Protein AF-A0A4Q9VZB0-F1 (afdb_monomer_lite)

pLDDT: mean 72.83, std 10.8, range [40.62, 91.44]

Secondary structure (DSSP, 8-state):
-HHHHHHHHHTSHHHHHHHHHHHTS-TTTHHHHHHHHHHHHHHHHHHHHHHHHHHHHHH-HHHHHHHHHHHHHHHHHHHHH-----TTS-----

Structure (mmCIF, N/CA/C/O backbone):
data_AF-A0A4Q9VZB0-F1
#
_entry.id   AF-A0A4Q9VZB0-F1
#
loop_
_atom_site.group_PDB
_atom_site.id
_atom_site.type_symbol
_atom_site.label_atom_id
_atom_site.label_alt_id
_atom_site.label_comp_id
_atom_site.label_asym_id
_atom_site.label_entity_id
_atom_site.label_seq_id
_atom_site.pdbx_PDB_ins_code
_atom_site.Cartn_x
_atom_site.Cartn_y
_atom_site.Cartn_z
_atom_site.occupancy
_atom_site.B_iso_or_equiv
_atom_site.auth_seq_id
_atom_site.auth_comp_id
_atom_site.auth_asym_id
_atom_site.auth_atom_id
_atom_site.pdbx_PDB_model_num
ATOM 1 N N . LEU A 1 1 ? 15.797 -24.777 6.521 1.00 69.88 1 LEU A N 1
ATOM 2 C CA . LEU A 1 1 ? 14.991 -23.651 7.055 1.00 69.88 1 LEU A CA 1
ATOM 3 C C . LEU A 1 1 ? 15.212 -22.340 6.298 1.00 69.88 1 LEU A C 1
ATOM 5 O O . LEU A 1 1 ? 14.239 -21.800 5.796 1.00 69.88 1 LEU A O 1
ATOM 9 N N . ILE A 1 2 ? 16.453 -21.852 6.157 1.00 81.00 2 ILE A N 1
ATOM 10 C CA . ILE A 1 2 ? 16.742 -20.561 5.494 1.00 81.00 2 ILE A CA 1
ATOM 11 C C . ILE A 1 2 ? 16.261 -20.523 4.031 1.00 81.00 2 ILE A C 1
ATOM 13 O O . ILE A 1 2 ? 15.644 -19.547 3.627 1.00 81.00 2 ILE A O 1
ATOM 17 N N . GLY A 1 3 ? 16.435 -21.603 3.259 1.00 78.38 3 GLY A N 1
ATOM 18 C CA . GLY A 1 3 ? 15.951 -21.665 1.869 1.00 78.38 3 GLY A CA 1
ATOM 19 C C . GLY A 1 3 ? 14.42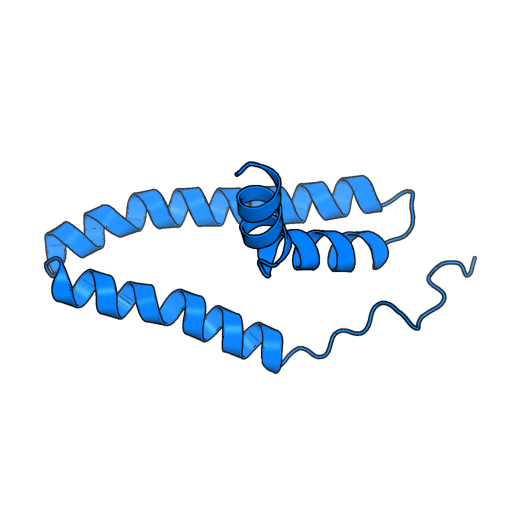6 -21.549 1.720 1.00 78.38 3 GLY A C 1
ATOM 20 O O . GLY A 1 3 ? 13.955 -20.880 0.809 1.00 78.38 3 GLY A O 1
ATOM 21 N N . LEU A 1 4 ? 13.650 -22.124 2.648 1.00 77.50 4 LEU A N 1
ATOM 22 C CA . LEU A 1 4 ? 12.183 -22.024 2.647 1.00 77.50 4 LEU A CA 1
ATOM 23 C C . LEU A 1 4 ? 11.714 -20.613 3.037 1.00 77.50 4 LEU A C 1
ATOM 25 O O . LEU A 1 4 ? 10.777 -20.083 2.448 1.00 77.50 4 LEU A O 1
ATOM 29 N N . PHE A 1 5 ? 12.405 -19.988 3.993 1.00 72.88 5 PHE A N 1
ATOM 30 C CA . PHE A 1 5 ? 12.171 -18.597 4.380 1.00 72.88 5 PHE A CA 1
ATOM 31 C C . PHE A 1 5 ? 12.470 -17.630 3.225 1.00 72.88 5 PHE A C 1
ATOM 33 O O . PHE A 1 5 ? 11.650 -16.771 2.909 1.00 72.88 5 PHE A O 1
ATOM 40 N N . LEU A 1 6 ? 13.604 -17.812 2.539 1.00 75.25 6 LEU A N 1
ATOM 41 C CA . LEU A 1 6 ? 13.967 -17.013 1.369 1.00 75.25 6 LEU A CA 1
ATOM 42 C C . LEU A 1 6 ? 13.008 -17.240 0.198 1.00 75.25 6 LEU A C 1
ATOM 44 O O . LEU A 1 6 ? 12.670 -16.280 -0.485 1.00 75.25 6 LEU A O 1
ATOM 48 N N . PHE A 1 7 ? 12.522 -18.465 -0.014 1.00 74.25 7 PHE A N 1
ATOM 49 C CA . PHE A 1 7 ? 11.518 -18.765 -1.038 1.00 74.25 7 PHE A CA 1
ATOM 50 C C . PHE A 1 7 ? 10.189 -18.040 -0.769 1.00 74.25 7 PHE A C 1
ATOM 52 O O . PHE A 1 7 ? 9.670 -17.360 -1.650 1.00 74.25 7 PHE A O 1
ATOM 59 N N . GLY A 1 8 ? 9.679 -18.096 0.467 1.00 71.06 8 GLY A N 1
ATOM 60 C CA . GLY A 1 8 ? 8.459 -17.373 0.850 1.00 71.06 8 GLY A CA 1
ATOM 61 C C . GLY A 1 8 ? 8.608 -15.849 0.778 1.00 71.06 8 GLY A C 1
ATOM 62 O O . GLY A 1 8 ? 7.664 -15.149 0.425 1.00 71.06 8 GLY A O 1
ATOM 63 N N . HIS A 1 9 ? 9.803 -15.329 1.062 1.00 67.69 9 HIS A N 1
ATOM 64 C CA . HIS A 1 9 ? 10.097 -13.900 0.975 1.00 67.69 9 HIS A CA 1
ATOM 65 C C . HIS A 1 9 ? 10.291 -13.411 -0.472 1.00 67.69 9 HIS A C 1
ATOM 67 O O . HIS A 1 9 ? 9.860 -12.314 -0.818 1.00 67.69 9 HIS A O 1
ATOM 73 N N . SER A 1 10 ? 10.920 -14.220 -1.330 1.00 63.12 10 SER A N 1
ATOM 74 C CA . SER A 1 10 ? 11.216 -13.868 -2.729 1.00 63.12 10 SER A CA 1
ATOM 75 C C . SER A 1 10 ? 10.036 -14.071 -3.679 1.00 63.12 10 SER A C 1
ATOM 77 O O . SER A 1 10 ? 9.966 -13.377 -4.690 1.00 63.12 10 SER A O 1
ATOM 79 N N . GLY A 1 11 ? 9.093 -14.957 -3.343 1.00 63.81 11 GLY A N 1
ATOM 80 C CA . GLY A 1 11 ? 7.865 -15.176 -4.113 1.00 63.81 11 GLY A CA 1
ATOM 81 C C . GLY A 1 11 ? 6.777 -14.112 -3.914 1.00 63.81 11 GLY A C 1
ATOM 82 O O . GLY A 1 11 ? 5.737 -14.177 -4.566 1.00 63.81 11 GLY A O 1
ATOM 83 N N . GLY A 1 12 ? 6.979 -13.142 -3.018 1.00 66.38 12 GLY A N 1
ATOM 84 C CA . GLY A 1 12 ? 6.013 -12.074 -2.775 1.00 66.38 12 GLY A CA 1
ATOM 85 C C . GLY A 1 12 ? 5.978 -11.029 -3.905 1.00 66.38 12 GLY A C 1
ATOM 86 O O . GLY A 1 12 ? 7.012 -10.719 -4.499 1.00 66.38 12 GLY A O 1
ATOM 87 N N . PRO A 1 13 ? 4.824 -10.387 -4.170 1.00 62.03 13 PRO A N 1
ATOM 88 C CA . PRO A 1 13 ? 4.703 -9.356 -5.209 1.00 62.03 13 PRO A CA 1
ATOM 89 C C . PRO A 1 13 ? 5.595 -8.122 -4.962 1.00 62.03 13 PRO A C 1
ATOM 91 O O . PRO A 1 13 ? 5.895 -7.377 -5.893 1.00 62.03 13 PRO A O 1
ATOM 94 N N . GLY A 1 14 ? 6.054 -7.905 -3.724 1.00 61.56 14 GLY A N 1
ATOM 95 C CA . GLY A 1 14 ? 6.861 -6.740 -3.351 1.00 61.56 14 GLY A CA 1
ATOM 96 C C . GLY A 1 14 ? 8.295 -6.747 -3.896 1.00 61.56 14 GLY A C 1
ATOM 97 O O . GLY A 1 14 ? 8.790 -5.701 -4.313 1.00 61.56 14 GLY A O 1
ATOM 98 N N . THR A 1 15 ? 8.971 -7.897 -3.922 1.00 60.03 15 THR A N 1
ATOM 99 C CA . THR A 1 15 ? 10.358 -8.023 -4.419 1.00 60.03 15 THR A CA 1
ATOM 100 C C . THR A 1 15 ? 10.401 -8.012 -5.945 1.00 60.03 15 THR A C 1
ATOM 102 O O . THR A 1 15 ? 11.227 -7.322 -6.551 1.00 60.03 15 THR A O 1
ATOM 105 N N . GLN A 1 16 ? 9.450 -8.710 -6.568 1.00 63.22 16 GLN A N 1
ATOM 106 C CA . GLN A 1 16 ? 9.316 -8.781 -8.019 1.00 63.22 16 GLN A CA 1
ATOM 107 C C . GLN A 1 16 ? 8.902 -7.424 -8.601 1.00 63.22 16 GLN A C 1
ATOM 109 O O . GLN A 1 16 ? 9.523 -6.972 -9.561 1.00 63.22 16 GLN A O 1
ATOM 114 N N . GLY A 1 17 ? 7.951 -6.726 -7.958 1.00 65.44 17 GLY A N 1
ATOM 115 C CA . GLY A 1 17 ? 7.456 -5.400 -8.353 1.00 65.44 17 GLY A CA 1
ATOM 116 C C . GLY A 1 17 ? 8.535 -4.315 -8.430 1.00 65.44 17 GLY A C 1
ATOM 117 O O . GLY A 1 17 ? 8.578 -3.530 -9.377 1.00 65.44 17 GLY A O 1
ATOM 118 N N . LYS A 1 18 ? 9.465 -4.299 -7.469 1.00 64.94 18 LYS A N 1
ATOM 119 C CA . LYS A 1 18 ? 10.578 -3.335 -7.467 1.00 64.94 18 LYS A CA 1
ATOM 120 C C . LYS A 1 18 ? 11.574 -3.596 -8.600 1.00 64.94 18 LYS A C 1
ATOM 122 O O . LYS A 1 18 ? 12.100 -2.649 -9.181 1.00 64.94 18 LYS A O 1
ATOM 127 N N . THR A 1 19 ? 11.797 -4.863 -8.948 1.00 65.69 19 THR A N 1
ATOM 128 C CA . THR A 1 19 ? 12.738 -5.254 -10.008 1.00 65.69 19 THR A CA 1
ATOM 129 C C . THR A 1 19 ? 12.184 -4.942 -11.400 1.00 65.69 19 THR A C 1
ATOM 131 O O . THR A 1 19 ? 12.900 -4.347 -12.204 1.00 65.69 19 THR A O 1
ATOM 134 N N . ILE A 1 20 ? 10.904 -5.243 -11.668 1.00 65.88 20 ILE A N 1
ATOM 135 C CA . ILE A 1 20 ? 10.236 -4.868 -12.933 1.00 65.88 20 ILE A CA 1
ATOM 136 C C . ILE A 1 20 ? 10.135 -3.345 -13.118 1.00 65.88 20 ILE A C 1
ATOM 138 O O . ILE A 1 20 ? 10.308 -2.847 -14.230 1.00 65.88 20 ILE A O 1
ATOM 142 N N . GLY A 1 21 ? 9.957 -2.587 -12.030 1.00 64.44 21 GLY A N 1
ATOM 143 C CA . GLY A 1 21 ? 10.064 -1.127 -12.058 1.00 64.44 21 GLY A CA 1
ATOM 144 C C . GLY A 1 21 ? 11.472 -0.655 -12.423 1.00 64.44 21 GLY A C 1
ATOM 145 O O . GLY A 1 21 ? 11.626 0.181 -13.303 1.00 64.44 21 GLY A O 1
ATOM 146 N N . ALA A 1 22 ? 12.513 -1.227 -11.813 1.00 63.97 22 ALA A N 1
ATOM 147 C CA . ALA A 1 22 ? 13.898 -0.834 -12.069 1.00 63.97 22 ALA A CA 1
ATOM 148 C C . ALA A 1 22 ? 14.345 -1.100 -13.520 1.00 63.97 22 ALA A C 1
ATOM 150 O O . ALA A 1 22 ? 15.024 -0.261 -14.102 1.00 63.97 22 ALA A O 1
ATOM 151 N N . VAL A 1 23 ? 13.969 -2.232 -14.123 1.00 66.44 23 VAL A N 1
ATOM 152 C CA . VAL A 1 23 ? 14.311 -2.533 -15.533 1.00 66.44 23 VAL A CA 1
ATOM 153 C C . VAL A 1 23 ? 13.494 -1.724 -16.545 1.00 66.44 23 VAL A C 1
ATOM 155 O O . VAL A 1 23 ? 13.823 -1.729 -17.724 1.00 66.44 23 VAL A O 1
ATOM 158 N N . SER A 1 24 ? 12.456 -1.004 -16.101 1.00 68.1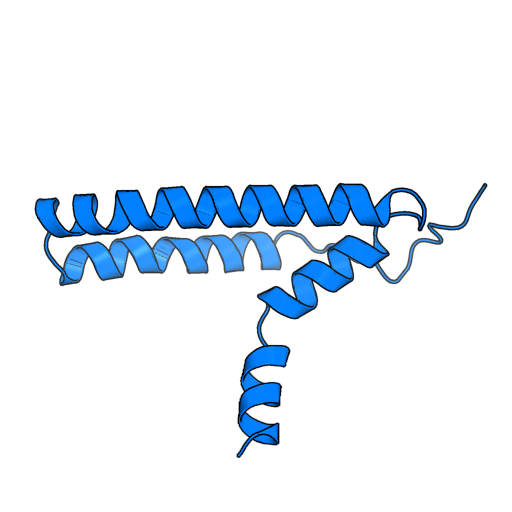2 24 SER A N 1
ATOM 159 C CA . SER A 1 24 ? 11.678 -0.102 -16.961 1.00 68.12 24 SER A CA 1
ATOM 160 C C . SER A 1 24 ? 12.366 1.256 -17.195 1.00 68.12 24 SER A C 1
ATOM 162 O O . SER A 1 24 ? 11.869 2.047 -17.993 1.00 68.12 24 SER A O 1
ATOM 164 N N . PHE A 1 25 ? 13.483 1.549 -16.511 1.00 64.00 25 PHE A N 1
ATOM 165 C CA . PHE A 1 25 ? 14.205 2.824 -16.613 1.00 64.00 25 PHE A CA 1
ATOM 166 C C . PHE A 1 25 ? 15.658 2.630 -17.083 1.00 64.00 25 PHE A C 1
ATOM 168 O O . PHE A 1 25 ? 16.302 1.667 -16.657 1.00 64.00 25 PHE A O 1
ATOM 175 N N . PRO A 1 26 ? 16.213 3.565 -17.882 1.00 66.69 26 PRO A N 1
ATOM 176 C CA . PRO A 1 26 ? 17.613 3.525 -18.304 1.00 66.69 26 PRO A CA 1
ATOM 177 C C . PRO A 1 26 ? 18.565 3.610 -17.103 1.00 66.69 26 PRO A C 1
ATOM 179 O O . PRO A 1 26 ? 18.248 4.201 -16.064 1.00 66.69 26 PRO A O 1
ATOM 182 N N . THR A 1 27 ? 19.762 3.038 -17.244 1.00 69.94 27 THR A N 1
ATOM 183 C CA . THR A 1 27 ? 20.732 2.784 -16.161 1.00 69.94 27 THR A CA 1
ATOM 184 C C . THR A 1 27 ? 21.076 4.031 -15.341 1.00 69.94 27 THR A C 1
ATOM 186 O O . THR A 1 27 ? 21.241 3.941 -14.124 1.00 69.94 27 THR A O 1
ATOM 189 N N . HIS A 1 28 ? 21.103 5.205 -15.980 1.00 71.56 28 HIS A N 1
ATOM 190 C CA . HIS A 1 28 ? 21.360 6.494 -15.330 1.00 71.56 28 HIS A CA 1
ATOM 191 C C . HIS A 1 28 ? 20.201 6.996 -14.448 1.00 71.56 28 HIS A C 1
ATOM 193 O O . HIS A 1 28 ? 20.445 7.670 -13.449 1.00 71.56 28 HIS A O 1
ATOM 199 N N . LEU A 1 29 ? 18.949 6.648 -14.763 1.00 70.69 29 LEU A N 1
ATOM 200 C CA . LEU A 1 29 ? 17.753 7.099 -14.030 1.00 70.69 29 LEU A CA 1
ATOM 201 C C . LEU A 1 29 ? 17.202 6.042 -13.065 1.00 70.69 29 LEU A C 1
ATOM 203 O O . LEU A 1 29 ? 16.414 6.362 -12.173 1.00 70.69 29 LEU A O 1
ATOM 207 N N . ARG A 1 30 ? 17.659 4.790 -13.179 1.00 73.31 30 ARG A N 1
ATOM 208 C CA . ARG A 1 30 ? 17.208 3.666 -12.349 1.00 73.31 30 ARG A CA 1
ATOM 209 C C . ARG A 1 30 ? 17.380 3.910 -10.848 1.00 73.31 30 ARG A C 1
ATOM 211 O O . ARG A 1 30 ? 16.508 3.535 -10.067 1.00 73.31 30 ARG A O 1
ATOM 218 N N . SER A 1 31 ? 18.471 4.561 -10.437 1.00 75.56 31 SER A N 1
ATOM 219 C CA . SER A 1 31 ? 18.731 4.896 -9.025 1.00 75.56 31 SER A CA 1
ATOM 220 C C . SER A 1 31 ? 17.726 5.920 -8.474 1.00 75.56 31 SER A C 1
ATOM 222 O O . SER A 1 31 ? 17.160 5.725 -7.400 1.00 75.56 31 SER A O 1
ATOM 224 N N . GLN A 1 32 ? 17.414 6.972 -9.240 1.00 79.88 32 GLN A N 1
ATOM 225 C CA . GLN A 1 32 ? 16.405 7.960 -8.838 1.00 79.88 32 GLN A CA 1
ATOM 226 C C . GLN A 1 32 ? 14.996 7.363 -8.814 1.00 79.88 32 GLN A C 1
ATOM 228 O O . GLN A 1 32 ? 14.258 7.562 -7.849 1.00 79.88 32 GLN A O 1
ATOM 233 N N . ALA A 1 33 ? 14.633 6.599 -9.846 1.00 72.88 33 ALA A N 1
ATOM 234 C CA . ALA A 1 33 ? 13.314 5.985 -9.950 1.00 72.88 33 ALA A CA 1
ATOM 235 C C . ALA A 1 33 ? 13.055 4.990 -8.808 1.00 72.88 33 ALA A C 1
ATOM 237 O O . ALA A 1 33 ? 12.004 5.027 -8.168 1.00 72.88 33 ALA A O 1
ATOM 238 N N . THR A 1 34 ? 14.033 4.137 -8.493 1.00 78.19 34 THR A N 1
ATOM 239 C CA . THR A 1 34 ? 13.921 3.186 -7.375 1.00 78.19 34 THR A CA 1
ATOM 240 C C . THR A 1 34 ? 13.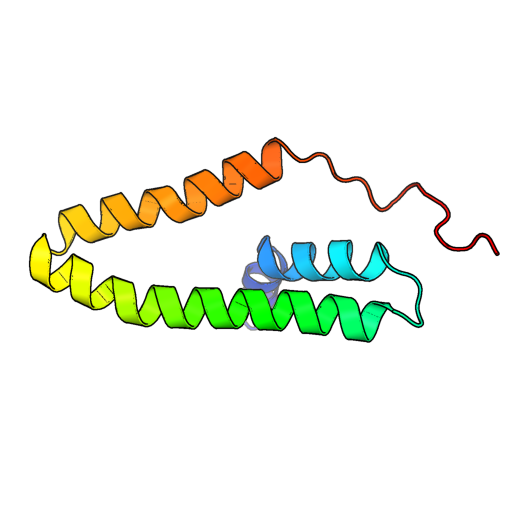866 3.890 -6.016 1.00 78.19 34 THR A C 1
ATOM 242 O O . THR A 1 34 ? 13.073 3.488 -5.164 1.00 78.19 34 THR A O 1
ATOM 245 N N . GLY A 1 35 ? 14.620 4.980 -5.826 1.00 83.12 35 GLY A N 1
ATOM 246 C CA . GLY A 1 35 ? 14.550 5.812 -4.621 1.00 83.12 35 GLY A CA 1
ATOM 247 C C . GLY A 1 35 ? 13.188 6.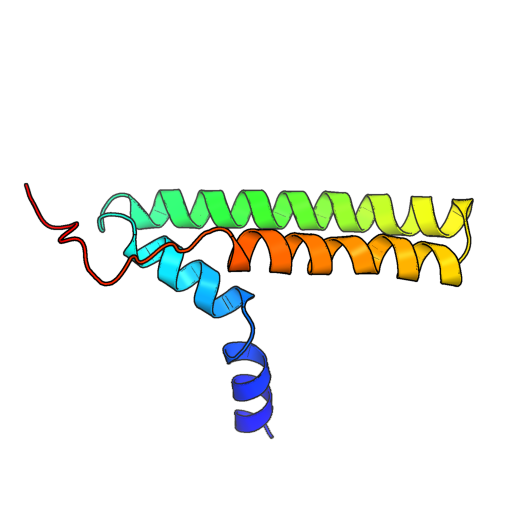486 -4.415 1.00 83.12 35 GLY A C 1
ATOM 248 O O . GLY A 1 35 ? 12.689 6.531 -3.290 1.00 83.12 35 GLY A O 1
ATOM 249 N N . PHE A 1 36 ? 12.548 6.953 -5.490 1.00 83.62 36 PHE A N 1
ATOM 250 C CA . PHE A 1 36 ? 11.197 7.519 -5.435 1.00 83.62 36 PHE A CA 1
ATOM 251 C C . PHE A 1 36 ? 10.134 6.462 -5.100 1.00 83.62 36 PHE A C 1
ATOM 253 O O . PHE A 1 36 ? 9.283 6.680 -4.242 1.00 83.62 36 PHE A O 1
ATOM 260 N N . VAL A 1 37 ? 10.201 5.280 -5.717 1.00 81.69 37 VAL A N 1
ATOM 261 C CA . VAL A 1 37 ? 9.289 4.168 -5.390 1.00 81.69 37 VAL A CA 1
ATOM 262 C C . VAL A 1 37 ? 9.426 3.762 -3.917 1.00 81.69 37 VAL A C 1
ATOM 264 O O . VAL A 1 37 ? 8.429 3.523 -3.232 1.00 81.69 37 VAL A O 1
ATOM 267 N N . GLU A 1 38 ? 10.655 3.726 -3.403 1.00 83.88 38 GLU A N 1
ATOM 268 C CA . GLU A 1 38 ? 10.925 3.420 -1.999 1.00 83.88 38 GLU A CA 1
ATOM 269 C C . GLU A 1 38 ? 10.388 4.503 -1.048 1.00 83.88 38 GLU A C 1
ATOM 271 O O . GLU A 1 38 ? 9.820 4.172 -0.005 1.00 83.88 38 GLU A O 1
ATOM 276 N N . SER A 1 39 ? 10.511 5.790 -1.394 1.00 87.00 39 SER A N 1
ATOM 277 C CA . SER A 1 39 ? 9.986 6.878 -0.559 1.00 87.00 39 SER A CA 1
ATOM 278 C C . SER A 1 39 ? 8.459 6.853 -0.483 1.00 87.00 39 SER A C 1
ATOM 280 O O . SER A 1 39 ? 7.907 6.963 0.612 1.00 87.00 39 SER A O 1
ATOM 282 N N . VAL A 1 40 ? 7.772 6.601 -1.602 1.00 86.81 40 VAL A N 1
ATOM 283 C CA . VAL A 1 40 ? 6.312 6.416 -1.638 1.00 86.81 40 VAL A CA 1
ATOM 284 C C . VAL A 1 40 ? 5.897 5.225 -0.774 1.00 86.81 40 VAL A C 1
ATOM 286 O O . VAL A 1 40 ? 4.971 5.343 0.032 1.00 86.81 40 VAL A O 1
ATOM 289 N N . SER A 1 41 ? 6.618 4.101 -0.869 1.00 84.06 41 SER A N 1
ATOM 290 C CA . SER A 1 41 ? 6.366 2.927 -0.027 1.00 84.06 41 SER A CA 1
ATOM 291 C C . SER A 1 41 ? 6.515 3.245 1.464 1.00 84.06 41 SER A C 1
ATOM 293 O O . SER A 1 41 ? 5.690 2.803 2.262 1.00 84.06 41 SER A O 1
ATOM 295 N N . ARG A 1 42 ? 7.535 4.019 1.857 1.00 88.00 42 ARG A N 1
ATOM 296 C CA . ARG A 1 42 ? 7.740 4.420 3.259 1.00 88.00 42 ARG A CA 1
ATOM 297 C C . ARG A 1 42 ? 6.655 5.363 3.752 1.00 88.00 42 ARG A C 1
ATOM 299 O O . ARG A 1 42 ? 6.153 5.162 4.854 1.00 88.00 42 ARG A O 1
ATOM 306 N N . THR A 1 43 ? 6.254 6.340 2.945 1.00 90.62 43 THR A N 1
ATOM 307 C CA . THR A 1 43 ? 5.147 7.245 3.281 1.00 90.62 43 THR A CA 1
ATOM 308 C C . THR A 1 43 ? 3.851 6.464 3.495 1.00 90.62 43 THR A C 1
ATOM 310 O O . THR A 1 43 ? 3.170 6.683 4.494 1.00 90.62 43 THR A O 1
ATOM 313 N N . GLY A 1 44 ? 3.550 5.490 2.629 1.00 84.00 44 GLY A N 1
ATOM 314 C CA . GLY A 1 44 ? 2.407 4.589 2.801 1.00 84.00 44 GLY A CA 1
ATOM 315 C C . GLY A 1 44 ? 2.459 3.803 4.115 1.00 84.00 44 GLY A C 1
ATOM 316 O O . GLY A 1 44 ? 1.462 3.746 4.833 1.00 84.00 44 GLY A O 1
ATOM 317 N N . SER A 1 45 ? 3.627 3.267 4.482 1.00 84.44 45 SER A N 1
ATOM 318 C CA . SER A 1 45 ? 3.817 2.566 5.761 1.00 84.44 45 SER A CA 1
ATOM 319 C C . SER A 1 45 ? 3.645 3.478 6.977 1.00 84.44 45 SER A C 1
ATOM 321 O O . SER A 1 45 ? 3.036 3.066 7.964 1.00 84.44 45 SER A O 1
ATOM 323 N N . ILE A 1 46 ? 4.148 4.716 6.918 1.00 91.44 46 ILE A N 1
ATOM 324 C CA . ILE A 1 46 ? 3.974 5.707 7.989 1.00 91.44 46 ILE A CA 1
ATOM 325 C C . ILE A 1 46 ? 2.484 5.995 8.171 1.00 91.44 46 ILE A C 1
ATOM 327 O O . ILE A 1 46 ? 1.958 5.823 9.269 1.00 91.44 46 ILE A O 1
ATOM 331 N N . ILE A 1 47 ? 1.786 6.349 7.088 1.00 88.56 47 ILE A N 1
ATOM 332 C CA . ILE A 1 47 ? 0.348 6.637 7.123 1.00 88.56 47 ILE A CA 1
ATOM 333 C C . ILE A 1 47 ? -0.422 5.426 7.660 1.00 88.56 47 ILE A C 1
ATOM 335 O O . ILE A 1 47 ? -1.217 5.577 8.582 1.00 88.56 47 ILE A O 1
ATOM 339 N N . GLY A 1 48 ? -0.148 4.220 7.158 1.00 83.44 48 GLY A N 1
ATOM 340 C CA . GLY A 1 48 ? -0.805 2.995 7.616 1.00 83.44 48 GLY A CA 1
ATOM 341 C C . GLY A 1 48 ? -0.595 2.722 9.107 1.00 83.44 48 GLY A C 1
ATOM 342 O O . GLY A 1 48 ? -1.542 2.359 9.799 1.00 83.44 48 GLY A O 1
ATOM 343 N N . THR A 1 49 ? 0.609 2.974 9.624 1.00 85.94 49 THR A N 1
ATOM 344 C CA . THR A 1 49 ? 0.939 2.778 11.046 1.00 85.94 49 THR A CA 1
ATOM 345 C C . THR A 1 49 ? 0.210 3.770 11.952 1.00 85.94 49 THR A C 1
ATOM 347 O O . THR A 1 49 ? -0.181 3.399 13.053 1.00 85.94 49 THR A O 1
ATOM 350 N N . PHE A 1 50 ? -0.014 5.009 11.503 1.00 86.19 50 PHE A N 1
ATOM 351 C CA . PHE A 1 50 ? -0.789 6.002 12.258 1.00 86.19 50 PHE A CA 1
ATOM 352 C C . PHE A 1 50 ? -2.301 5.794 12.136 1.00 86.19 50 PHE A C 1
ATOM 354 O O . PHE A 1 50 ? -3.030 5.956 13.110 1.00 86.19 50 PHE A O 1
ATOM 361 N N . VAL A 1 51 ? -2.783 5.411 10.955 1.00 83.44 51 VAL A N 1
ATOM 362 C CA . VAL A 1 51 ? -4.214 5.225 10.681 1.00 83.44 51 VAL A CA 1
ATOM 363 C C . VAL A 1 51 ? -4.751 3.947 11.337 1.00 83.44 51 VAL A C 1
ATOM 365 O O . VAL A 1 51 ? -5.866 3.951 11.855 1.00 83.44 51 VAL A O 1
ATOM 368 N N . PHE A 1 52 ? -3.954 2.875 11.394 1.00 82.12 52 PHE A N 1
ATOM 369 C CA . PHE A 1 52 ? -4.326 1.601 12.021 1.00 82.12 52 PHE A CA 1
ATOM 370 C C . PHE A 1 52 ? -4.859 1.734 13.465 1.00 82.12 52 PHE A C 1
ATOM 372 O O . PHE A 1 52 ? -5.989 1.301 13.715 1.00 82.12 52 PHE A O 1
ATOM 379 N N . PRO A 1 53 ? -4.124 2.338 14.423 1.00 81.19 53 PRO A N 1
ATOM 380 C CA . PRO A 1 53 ? -4.588 2.472 15.802 1.00 81.19 53 PRO A CA 1
ATOM 381 C C . PRO A 1 53 ? -5.804 3.398 15.935 1.00 81.19 53 PRO A C 1
ATOM 383 O O . PRO A 1 53 ? -6.641 3.163 16.803 1.00 81.19 53 PRO A O 1
ATOM 386 N N . ILE A 1 54 ? -5.950 4.405 15.065 1.00 82.44 54 ILE A N 1
ATOM 387 C CA . ILE A 1 54 ? -7.103 5.322 15.069 1.00 82.44 54 ILE A CA 1
ATOM 388 C C . ILE A 1 54 ? -8.385 4.572 14.689 1.00 82.44 54 ILE A C 1
ATOM 390 O O . ILE A 1 54 ? -9.397 4.682 15.380 1.00 82.44 54 ILE A O 1
ATOM 394 N N . ILE A 1 55 ? -8.342 3.766 13.623 1.00 78.38 55 ILE A N 1
ATOM 395 C CA . ILE A 1 55 ? -9.496 2.961 13.191 1.00 78.38 55 ILE A CA 1
ATOM 396 C C . ILE A 1 55 ? -9.814 1.886 14.239 1.00 78.38 55 ILE A C 1
ATOM 398 O O . ILE A 1 55 ? -10.980 1.662 14.564 1.00 78.38 55 ILE A O 1
ATOM 402 N N . LEU A 1 56 ? -8.783 1.261 14.821 1.00 82.19 56 LEU A N 1
ATOM 403 C CA . LEU A 1 56 ? -8.940 0.283 15.899 1.00 82.19 56 LEU A CA 1
ATOM 404 C C . LEU A 1 56 ? -9.656 0.865 17.124 1.00 82.19 56 LEU A C 1
ATOM 406 O O . LEU A 1 56 ? -10.544 0.207 17.665 1.00 82.19 56 LEU A O 1
ATOM 410 N N . ALA A 1 57 ? -9.311 2.090 17.524 1.00 78.31 57 ALA A N 1
ATOM 411 C CA . ALA A 1 57 ? -9.947 2.775 18.645 1.00 78.31 57 ALA A CA 1
ATOM 412 C C . ALA A 1 57 ? -11.404 3.177 18.356 1.00 78.31 57 ALA A C 1
ATOM 414 O O . ALA A 1 57 ? -12.223 3.188 19.271 1.00 78.31 57 ALA A O 1
ATOM 415 N N . ALA A 1 58 ? -11.738 3.492 17.101 1.00 75.75 58 ALA A N 1
ATOM 416 C CA . ALA A 1 58 ? -13.068 3.968 16.727 1.00 75.75 58 ALA A CA 1
ATOM 417 C C . ALA A 1 58 ? -14.094 2.844 16.487 1.00 75.75 58 ALA A C 1
ATOM 419 O O . ALA A 1 58 ? -15.276 3.041 16.759 1.00 75.75 58 ALA A O 1
ATOM 420 N N . VAL A 1 59 ? -13.676 1.689 15.951 1.00 69.56 59 VAL A N 1
ATOM 421 C CA . VAL A 1 59 ? -14.618 0.690 15.392 1.00 69.56 59 VAL A CA 1
ATOM 422 C C . VAL A 1 59 ? -14.382 -0.743 15.903 1.00 69.56 59 VAL A C 1
ATOM 424 O O . VAL A 1 59 ? -15.179 -1.639 15.627 1.00 69.56 59 VAL A O 1
ATOM 427 N N . GLY A 1 60 ? -13.324 -0.980 16.686 1.00 74.50 60 GLY A N 1
ATOM 428 C CA . GLY A 1 60 ? -12.991 -2.301 17.230 1.00 74.50 60 GLY A CA 1
ATOM 429 C C . GLY A 1 60 ? -12.308 -3.245 16.227 1.00 74.50 60 GLY A C 1
ATOM 430 O O . GLY A 1 60 ? -12.323 -3.040 15.014 1.00 74.50 60 GLY A O 1
ATOM 431 N N . LEU A 1 61 ? -11.680 -4.308 16.744 1.00 73.62 61 LEU A N 1
ATOM 432 C CA . LEU A 1 61 ? -10.748 -5.174 15.998 1.00 73.62 61 LEU A CA 1
ATOM 433 C C . LEU A 1 61 ? -11.352 -5.809 14.732 1.00 73.62 61 LEU A C 1
ATOM 435 O O . LEU A 1 61 ? -10.701 -5.831 13.687 1.00 73.62 61 LEU A O 1
ATOM 439 N N . THR A 1 62 ? -12.591 -6.301 14.816 1.00 74.81 62 THR A N 1
ATOM 440 C CA . THR A 1 62 ? -13.256 -7.025 13.721 1.00 74.81 62 THR A CA 1
ATOM 441 C C . THR A 1 62 ? -13.482 -6.136 12.499 1.00 74.81 62 THR A C 1
ATOM 443 O O . THR A 1 62 ? -13.162 -6.529 11.377 1.00 74.81 62 THR A O 1
ATOM 446 N N . ASN A 1 63 ? -13.970 -4.911 12.707 1.00 74.75 63 ASN A N 1
ATOM 447 C CA . ASN A 1 63 ? -14.250 -3.993 11.605 1.00 74.75 63 ASN A CA 1
ATOM 448 C C . ASN A 1 63 ? -12.963 -3.385 11.037 1.00 74.75 63 ASN A C 1
ATOM 450 O O . ASN A 1 63 ? -12.853 -3.225 9.823 1.00 74.75 63 ASN A O 1
ATOM 454 N N . THR A 1 64 ? -11.954 -3.122 11.873 1.00 78.00 64 THR A N 1
ATOM 455 C CA . THR A 1 64 ? -10.640 -2.646 11.410 1.00 78.00 64 THR A CA 1
ATOM 456 C C . THR A 1 64 ? -9.958 -3.650 10.484 1.00 78.00 64 THR A C 1
ATOM 458 O O . THR A 1 64 ? -9.414 -3.263 9.452 1.00 78.00 64 THR A O 1
ATOM 461 N N . MET A 1 65 ? -10.026 -4.945 10.808 1.00 76.00 65 MET A N 1
ATOM 462 C CA . MET A 1 65 ? -9.479 -6.016 9.966 1.00 76.00 65 MET A CA 1
ATOM 463 C C . MET A 1 65 ? -10.203 -6.125 8.617 1.00 76.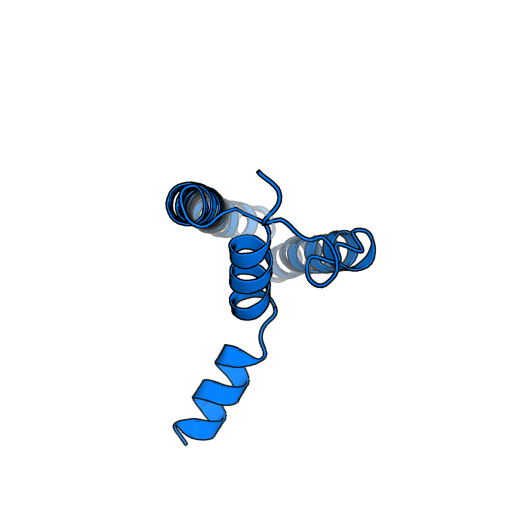00 65 MET A C 1
ATOM 465 O O . MET A 1 65 ? -9.550 -6.293 7.587 1.00 76.00 65 MET A O 1
ATOM 469 N N . LEU A 1 66 ? -11.532 -5.963 8.595 1.00 77.56 66 LEU A N 1
ATOM 470 C CA . LEU A 1 66 ? -12.310 -5.924 7.350 1.00 77.56 66 LEU A CA 1
ATOM 471 C C . LEU A 1 66 ? -11.932 -4.726 6.473 1.00 77.56 66 LEU A C 1
ATOM 473 O O . LEU A 1 66 ? -11.709 -4.893 5.277 1.00 77.56 66 LEU A O 1
ATOM 477 N N . ILE A 1 67 ? -11.797 -3.534 7.060 1.00 77.06 67 ILE A N 1
ATOM 478 C CA . ILE A 1 67 ? -11.408 -2.318 6.330 1.00 77.06 67 ILE A CA 1
ATOM 479 C C . ILE A 1 67 ? -9.985 -2.452 5.770 1.00 77.06 67 ILE A C 1
ATOM 481 O O . ILE A 1 67 ? -9.735 -2.111 4.615 1.00 77.06 67 ILE A O 1
ATOM 485 N N . LEU A 1 68 ? -9.053 -3.009 6.546 1.00 78.12 68 LEU A N 1
ATOM 486 C CA . LEU A 1 68 ? -7.686 -3.256 6.081 1.00 78.12 68 LEU A CA 1
ATOM 487 C C . LEU A 1 68 ? -7.604 -4.304 4.983 1.00 78.12 68 LEU A C 1
ATOM 489 O O . LEU A 1 68 ? -6.728 -4.191 4.133 1.00 78.12 68 LEU A O 1
ATOM 493 N N . SER A 1 69 ? -8.507 -5.286 4.966 1.00 79.50 69 SER A N 1
ATOM 494 C CA . SER A 1 69 ? -8.576 -6.295 3.906 1.00 79.50 69 SER A CA 1
ATOM 495 C C . SER A 1 69 ? -8.911 -5.687 2.535 1.00 79.50 69 SER A C 1
ATOM 497 O O . SER A 1 69 ? -8.514 -6.227 1.504 1.00 79.50 69 SER A O 1
ATOM 499 N N . ILE A 1 70 ? -9.540 -4.509 2.494 1.00 81.50 70 ILE A N 1
ATOM 500 C CA . ILE A 1 70 ? -9.856 -3.796 1.247 1.00 81.50 70 ILE A CA 1
ATOM 501 C C . ILE A 1 70 ? -8.593 -3.237 0.568 1.00 81.50 70 ILE A C 1
ATOM 503 O O . ILE A 1 70 ? -8.548 -3.138 -0.660 1.00 81.50 70 ILE A O 1
ATOM 507 N N . VAL A 1 71 ? -7.548 -2.911 1.336 1.00 80.69 71 VAL A N 1
ATOM 508 C CA . VAL A 1 71 ? -6.283 -2.356 0.824 1.00 80.69 71 VAL A CA 1
ATOM 509 C C . VAL A 1 71 ? -5.533 -3.339 -0.095 1.00 80.69 71 VAL A C 1
ATOM 511 O O . VAL A 1 71 ? -5.234 -2.962 -1.230 1.00 80.69 71 VAL A O 1
ATOM 514 N N . PRO A 1 72 ? -5.252 -4.600 0.299 1.00 76.75 72 PRO A N 1
ATOM 515 C CA . PRO A 1 72 ? -4.640 -5.573 -0.600 1.00 76.75 72 PRO A CA 1
ATOM 516 C C . PRO A 1 72 ? -5.573 -5.973 -1.749 1.00 76.75 72 PRO A C 1
ATOM 518 O O . PRO A 1 72 ? -5.078 -6.238 -2.840 1.00 76.75 72 PRO A O 1
ATOM 521 N N . LEU A 1 73 ? -6.900 -5.958 -1.558 1.00 82.38 73 LEU A N 1
ATOM 522 C CA . LEU A 1 73 ? -7.848 -6.179 -2.658 1.00 82.38 73 LEU A CA 1
ATOM 523 C C . LEU A 1 73 ? -7.722 -5.095 -3.737 1.00 82.38 73 LEU A C 1
ATOM 525 O O . LEU A 1 73 ? -7.647 -5.423 -4.919 1.00 82.38 73 LEU A O 1
ATOM 529 N N . HIS A 1 74 ? -7.606 -3.822 -3.349 1.00 82.50 74 HIS A N 1
ATOM 530 C CA . HIS A 1 74 ? -7.309 -2.739 -4.292 1.00 82.50 74 HIS A CA 1
ATOM 531 C C . HIS A 1 74 ? -5.951 -2.927 -4.968 1.00 82.50 74 HIS A C 1
ATOM 533 O O . HIS A 1 74 ? -5.847 -2.740 -6.177 1.00 82.50 74 HIS A O 1
ATOM 539 N N . GLY A 1 75 ? -4.930 -3.353 -4.218 1.00 76.06 75 GLY A N 1
ATOM 540 C CA . GLY A 1 75 ? -3.623 -3.699 -4.781 1.00 76.06 75 GLY A CA 1
ATOM 541 C C . GLY A 1 75 ? -3.730 -4.749 -5.889 1.00 76.06 75 GLY A C 1
ATOM 542 O O . GLY A 1 75 ? -3.212 -4.539 -6.982 1.00 76.06 75 GLY A O 1
ATOM 543 N N . ILE A 1 76 ? -4.481 -5.828 -5.649 1.00 78.88 76 ILE A N 1
ATOM 544 C CA . ILE A 1 76 ? -4.729 -6.884 -6.641 1.00 78.88 76 ILE A CA 1
ATOM 545 C C . ILE A 1 76 ? -5.464 -6.329 -7.866 1.00 78.88 76 ILE A C 1
ATOM 547 O O . ILE A 1 76 ? -5.057 -6.610 -8.990 1.00 78.88 76 ILE A O 1
ATOM 551 N N . ILE A 1 77 ? -6.506 -5.514 -7.678 1.00 83.31 77 ILE A N 1
ATOM 552 C 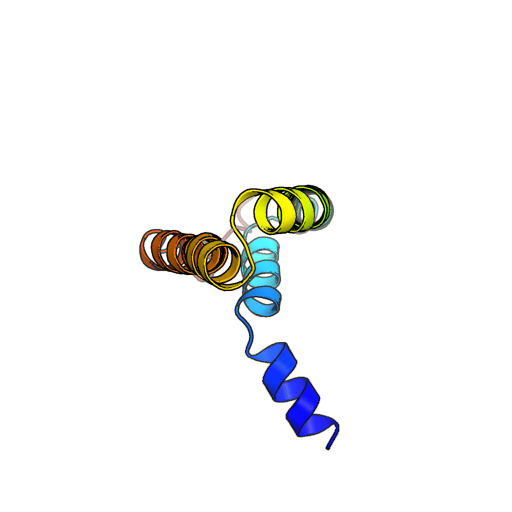CA . ILE A 1 77 ? -7.270 -4.917 -8.787 1.00 83.31 77 ILE A CA 1
ATOM 553 C C . ILE A 1 77 ? -6.364 -4.057 -9.673 1.00 83.31 77 ILE A C 1
ATOM 555 O O . ILE A 1 77 ? -6.411 -4.171 -10.899 1.00 83.31 77 ILE A O 1
ATOM 559 N N . ILE A 1 78 ? -5.512 -3.229 -9.067 1.00 78.50 78 ILE A N 1
ATOM 560 C CA . ILE A 1 78 ? -4.573 -2.363 -9.787 1.00 78.50 78 ILE A CA 1
ATOM 561 C C . ILE A 1 78 ? -3.547 -3.214 -10.543 1.00 78.50 78 ILE A C 1
ATOM 563 O O . ILE A 1 78 ? -3.327 -2.987 -11.731 1.00 78.50 78 ILE A O 1
ATOM 567 N N . THR A 1 79 ? -2.961 -4.227 -9.897 1.00 74.25 79 THR A N 1
ATOM 568 C CA . THR A 1 79 ? -1.971 -5.115 -10.528 1.00 74.25 79 THR A CA 1
ATOM 569 C C . THR A 1 79 ? -2.562 -5.944 -11.671 1.00 74.25 79 THR A C 1
ATOM 571 O O . THR A 1 79 ? -1.890 -6.148 -12.674 1.00 74.25 79 THR A O 1
ATOM 574 N N . VAL A 1 80 ? -3.814 -6.401 -11.564 1.00 75.12 80 VAL A N 1
ATOM 575 C CA . VAL A 1 80 ? -4.486 -7.159 -12.637 1.00 75.12 80 VAL A CA 1
ATOM 576 C C . VAL A 1 80 ? -4.908 -6.251 -13.796 1.00 75.12 80 VAL A C 1
ATOM 578 O O . VAL A 1 80 ? -4.860 -6.669 -14.953 1.00 75.12 80 VAL A O 1
ATOM 581 N N . SER A 1 81 ? -5.305 -5.009 -13.506 1.00 74.38 81 SER A N 1
ATOM 582 C CA . SER A 1 81 ? -5.747 -4.051 -14.530 1.00 74.38 81 SER A CA 1
ATOM 583 C C . SER A 1 81 ? -4.579 -3.472 -15.330 1.00 74.38 81 SER A C 1
ATOM 585 O O . SER A 1 81 ? -4.704 -3.229 -16.530 1.00 74.38 81 SER A O 1
ATOM 587 N N . ILE A 1 82 ? -3.432 -3.260 -14.684 1.00 68.50 82 ILE A N 1
ATOM 588 C CA . ILE A 1 82 ? -2.238 -2.712 -15.324 1.00 68.50 82 ILE A CA 1
ATOM 589 C C . ILE A 1 82 ? -1.385 -3.868 -15.859 1.00 68.50 82 ILE A C 1
ATOM 591 O O . ILE A 1 82 ? -0.495 -4.382 -15.184 1.00 68.50 82 ILE A O 1
ATOM 595 N N . LYS A 1 83 ? -1.629 -4.256 -17.115 1.00 60.72 83 LYS A N 1
ATOM 596 C CA . LYS A 1 83 ? -0.721 -5.125 -17.880 1.00 60.72 83 LYS A CA 1
ATOM 597 C C . LYS A 1 83 ? 0.496 -4.319 -18.340 1.00 60.72 83 LYS A C 1
ATOM 599 O O . LYS A 1 83 ? 0.536 -3.836 -19.469 1.00 60.72 83 LYS A O 1
ATOM 604 N N . TRP A 1 84 ? 1.457 -4.115 -17.443 1.00 59.03 84 TRP A N 1
ATOM 605 C CA . TRP A 1 84 ? 2.731 -3.479 -17.775 1.00 59.03 84 TRP A CA 1
ATOM 606 C C . TRP A 1 84 ? 3.779 -4.538 -18.126 1.00 59.03 84 TRP A C 1
ATOM 608 O O . TRP A 1 84 ? 4.268 -5.251 -17.254 1.00 59.03 84 TRP A O 1
ATOM 618 N N . GLU A 1 85 ? 4.129 -4.626 -19.407 1.00 56.12 85 GLU A N 1
ATOM 619 C CA . GLU A 1 85 ? 5.176 -5.513 -19.916 1.00 56.12 85 GLU A CA 1
ATOM 620 C C . GLU A 1 85 ? 6.457 -4.690 -20.141 1.00 56.12 85 GLU A C 1
ATOM 622 O O . GLU A 1 85 ? 6.561 -3.928 -21.102 1.00 56.12 85 GLU A O 1
ATOM 627 N N . ALA A 1 86 ? 7.436 -4.806 -19.238 1.00 52.94 86 ALA A N 1
ATOM 628 C CA . ALA A 1 86 ? 8.746 -4.156 -19.394 1.00 52.94 86 ALA A CA 1
ATOM 629 C C . ALA A 1 86 ? 9.700 -4.963 -20.303 1.00 52.94 86 ALA A C 1
ATOM 631 O O . ALA A 1 86 ? 10.629 -4.415 -20.894 1.00 52.94 86 ALA A O 1
ATOM 632 N N . VAL A 1 87 ? 9.459 -6.273 -20.439 1.00 52.44 87 VAL A N 1
ATOM 633 C CA . VAL A 1 87 ? 10.299 -7.245 -21.161 1.00 52.44 87 VAL A CA 1
ATOM 634 C C . VAL A 1 87 ? 9.892 -7.288 -22.638 1.00 52.44 87 VAL A C 1
ATOM 636 O O . VAL A 1 87 ? 9.332 -8.261 -23.128 1.00 52.44 87 VAL A O 1
ATOM 639 N N . GLY A 1 88 ? 10.102 -6.193 -23.362 1.00 47.25 88 GLY A N 1
ATOM 640 C CA . GLY A 1 88 ? 9.759 -6.159 -24.791 1.00 47.25 88 GLY A CA 1
ATOM 641 C C . GLY A 1 88 ? 10.028 -4.843 -25.505 1.00 47.25 88 GLY A C 1
ATOM 642 O O . GLY A 1 88 ? 10.040 -4.804 -26.733 1.00 47.25 88 GLY A O 1
ATOM 643 N N . LYS A 1 89 ? 10.282 -3.762 -24.764 1.00 51.09 89 LYS A N 1
ATOM 644 C CA . LYS A 1 89 ? 10.656 -2.472 -25.340 1.00 51.09 89 LYS A CA 1
ATOM 645 C C . LYS A 1 89 ? 12.163 -2.301 -25.180 1.00 51.09 89 LYS A C 1
ATOM 647 O O . LYS A 1 89 ? 12.648 -2.300 -24.056 1.00 51.09 89 LYS A O 1
ATOM 652 N N . HIS A 1 90 ? 12.903 -2.186 -26.285 1.00 46.97 90 HIS A N 1
ATOM 653 C CA . HIS A 1 90 ? 14.288 -1.710 -26.255 1.00 46.97 90 HIS A CA 1
ATOM 654 C C . HIS A 1 90 ? 14.277 -0.317 -25.611 1.00 46.97 90 HIS A C 1
ATOM 656 O O . HIS A 1 90 ? 13.876 0.653 -26.245 1.00 46.97 90 HIS A O 1
ATOM 662 N N . ILE A 1 91 ? 14.635 -0.233 -24.329 1.00 56.19 91 ILE A N 1
ATOM 663 C CA . ILE A 1 91 ? 14.802 1.043 -23.605 1.00 56.19 91 ILE A CA 1
ATOM 664 C C . ILE A 1 91 ? 16.207 1.623 -23.889 1.00 56.19 91 ILE A C 1
ATOM 666 O O . ILE A 1 91 ? 16.518 2.750 -23.529 1.00 56.19 91 ILE A O 1
ATOM 670 N N . GLU A 1 92 ? 17.019 0.854 -24.618 1.00 53.28 92 GLU A N 1
ATOM 671 C CA . GLU A 1 92 ? 18.373 1.136 -25.092 1.00 53.28 92 GLU A CA 1
ATOM 672 C C . GLU A 1 92 ? 18.350 1.687 -26.540 1.00 53.28 92 GLU A C 1
ATOM 674 O O . GLU A 1 92 ? 19.008 1.133 -27.422 1.00 53.28 92 GLU A O 1
ATOM 679 N N . VAL A 1 93 ? 17.535 2.700 -26.849 1.00 51.16 93 VAL A N 1
ATOM 680 C CA . VAL A 1 93 ? 17.670 3.425 -28.128 1.00 51.16 93 VAL A CA 1
ATOM 681 C C . VAL A 1 93 ? 17.844 4.921 -27.888 1.00 51.16 93 VAL A C 1
ATOM 683 O O . VAL A 1 93 ? 16.893 5.608 -27.521 1.00 51.16 93 VAL A O 1
ATOM 686 N N . GLU A 1 94 ? 19.089 5.314 -28.181 1.00 40.62 94 GLU A N 1
ATOM 687 C CA . GLU A 1 94 ? 19.755 6.627 -28.250 1.00 40.62 94 GLU A CA 1
ATOM 688 C C . GLU A 1 94 ? 20.207 7.288 -26.938 1.00 40.62 94 GLU A C 1
ATOM 690 O O . GLU A 1 94 ? 19.367 7.755 -26.138 1.00 40.62 94 GLU A O 1
#

Radius of gyration: 17.43 Å; chains: 1; bounding box: 36×32×47 Å

Foldseek 3Di:
DVVVVVVVVCPDPVNVVLVLQLLLDPPVCSVVSSVVVVVVVVVVVVCCVVVLVVCCVVPNDPVSVVVVVVVVVVVVVVVVVDPDDSPPDPPPDD

Organism: Staphylococcus lugdunensis (NCBI:txid28035)

Sequence (94 aa):
LIGLFLFGHSGGPGTQGKTIGAVSFPTHLRSQATGFVESVSRTGSIIGTFVFPIILAAVGLTNTMLILSIVPLHGIIITVSIKWEAVGKHIEVE

InterPro domains:
  IPR036259 MFS transporter superfamily [G3DSA:1.20.1250.20] (1-94)
  IPR036259 MFS transporter superfamily [SSF103473] (3-91)